Protein AF-A0A4Q4VKE4-F1 (afdb_monomer_lite)

Foldseek 3Di:
DDDDDDDDDDDDDDDDPDPDDFDWDAAALRDIWTFPDDWDDDPPDTDTDTPDDHDHHAFPLVNCVSVQQVVLSVLCVVLVVRVVRRPAPAKAFQGDHPVVCVPDDDDDNVRSVVVRQVRIGHNHNDDVVPDDQQDFDDRDDDDDDGDPRPPDDDDD

Secondary structure (DSSP, 8-state):
---------PPP----SSS-S--EEE-GGG-EEEB-SPPEEETTEEE--BSSPPPPPPPHHHHHHHTT-HHHHHHHHHTTHHHHHHT-SS-EE-PPPGGGGTTPPPPPHHHHHHHHHHTEESS----GGGPPTTPPPP-SSSS-------------

pLDDT: mean 75.75, std 21.28, range [30.61, 95.31]

Radius of gyration: 19.46 Å; chains: 1; bounding box: 43×46×50 Å

Structure (mmCIF, N/CA/C/O backbone):
data_AF-A0A4Q4VKE4-F1
#
_entry.id   AF-A0A4Q4VKE4-F1
#
loop_
_atom_site.group_PDB
_atom_site.id
_atom_site.type_symbol
_atom_site.label_atom_id
_atom_site.label_alt_id
_atom_site.label_comp_id
_atom_site.label_asym_id
_atom_site.label_entity_id
_atom_site.label_seq_id
_atom_site.pdbx_PDB_ins_code
_atom_site.Cartn_x
_atom_site.Cartn_y
_atom_site.Cartn_z
_atom_site.occupancy
_atom_site.B_iso_or_equiv
_atom_site.auth_seq_id
_atom_site.auth_comp_id
_atom_site.auth_asym_id
_atom_site.auth_atom_id
_atom_site.pdbx_PDB_model_num
ATOM 1 N N . MET A 1 1 ? -13.765 -23.707 -30.093 1.00 32.44 1 MET A N 1
ATOM 2 C CA . MET A 1 1 ? -12.425 -24.166 -29.656 1.00 32.44 1 MET A CA 1
ATOM 3 C C . MET A 1 1 ? -11.442 -23.901 -30.783 1.00 32.44 1 MET A C 1
ATOM 5 O O . MET A 1 1 ? -11.837 -24.195 -31.907 1.00 32.44 1 MET A O 1
ATOM 9 N N . PRO A 1 2 ? -10.181 -23.506 -30.543 1.00 48.59 2 PRO A N 1
ATOM 10 C CA . PRO A 1 2 ? -9.554 -22.747 -29.441 1.00 48.59 2 PRO A CA 1
ATOM 11 C C . PRO A 1 2 ? -8.826 -21.487 -30.028 1.00 48.59 2 PRO A C 1
ATOM 13 O O . PRO A 1 2 ? -8.949 -21.232 -31.216 1.00 48.59 2 PRO A O 1
ATOM 16 N N . GLY A 1 3 ? -8.102 -20.608 -29.328 1.00 32.41 3 GLY A N 1
ATOM 17 C CA . GLY A 1 3 ? -7.562 -20.640 -27.977 1.00 32.41 3 GLY A CA 1
ATOM 18 C C . GLY A 1 3 ? -6.959 -19.291 -27.537 1.00 32.41 3 GLY A C 1
ATOM 19 O O . GLY A 1 3 ? -6.656 -18.411 -28.336 1.00 32.41 3 GLY A O 1
ATOM 20 N N . SER A 1 4 ? -6.862 -19.196 -26.214 1.00 44.31 4 SER A N 1
ATOM 21 C CA . SER A 1 4 ? -6.059 -18.343 -25.328 1.00 44.31 4 SER A CA 1
ATOM 22 C C . SER A 1 4 ? -4.977 -17.423 -25.917 1.00 44.31 4 SER A C 1
ATOM 24 O O . SER A 1 4 ? -3.983 -17.904 -26.459 1.00 44.31 4 SER A O 1
ATOM 26 N N . HIS A 1 5 ? -5.056 -16.131 -25.573 1.00 36.81 5 HIS A N 1
ATOM 27 C CA . HIS A 1 5 ? -3.868 -15.296 -25.381 1.00 36.81 5 HIS A CA 1
ATOM 28 C C . HIS A 1 5 ? -3.813 -14.732 -23.956 1.00 36.81 5 HIS A C 1
ATOM 30 O O . HIS A 1 5 ? -4.707 -14.038 -23.478 1.00 36.81 5 HIS A O 1
ATOM 36 N N . THR A 1 6 ? -2.731 -15.114 -23.292 1.00 37.09 6 THR A N 1
ATOM 37 C CA . THR A 1 6 ? -2.276 -14.789 -21.945 1.00 37.09 6 THR A CA 1
ATOM 38 C C . THR A 1 6 ? -2.227 -13.279 -21.695 1.00 37.09 6 THR A C 1
ATOM 40 O O . THR A 1 6 ? -1.599 -12.536 -22.447 1.00 37.09 6 THR A O 1
ATOM 43 N N . ARG A 1 7 ? -2.859 -12.825 -20.605 1.00 37.72 7 ARG A N 1
ATOM 44 C CA . ARG A 1 7 ? -2.800 -11.443 -20.109 1.00 37.72 7 ARG A CA 1
ATOM 45 C C . ARG A 1 7 ? -1.436 -11.209 -19.449 1.00 37.72 7 ARG A C 1
ATOM 47 O O . ARG A 1 7 ? -1.241 -11.545 -18.285 1.00 37.72 7 ARG A O 1
ATOM 54 N N . ALA A 1 8 ? -0.484 -10.663 -20.202 1.00 33.12 8 ALA A N 1
ATOM 55 C CA . ALA A 1 8 ? 0.747 -10.116 -19.642 1.00 33.12 8 ALA A CA 1
ATOM 56 C C . ALA A 1 8 ? 0.425 -8.775 -18.964 1.00 33.12 8 ALA A C 1
ATOM 58 O O . ALA A 1 8 ? -0.137 -7.890 -19.603 1.00 33.12 8 ALA A O 1
ATOM 59 N N . HIS A 1 9 ? 0.761 -8.639 -17.681 1.00 44.91 9 HIS A N 1
ATOM 60 C CA . HIS A 1 9 ? 0.764 -7.364 -16.960 1.00 44.91 9 HIS A CA 1
ATOM 61 C C . HIS A 1 9 ? 2.126 -6.684 -17.172 1.00 44.91 9 HIS A C 1
ATOM 63 O O . HIS A 1 9 ? 3.119 -7.188 -16.646 1.00 44.91 9 HIS A O 1
ATOM 69 N N . PRO A 1 10 ? 2.226 -5.562 -17.911 1.00 41.16 10 PRO A N 1
ATOM 70 C CA . PRO A 1 10 ? 3.473 -4.829 -18.033 1.00 41.16 10 PRO A CA 1
ATOM 71 C C . PRO A 1 10 ? 3.471 -3.627 -17.085 1.00 41.16 10 PRO A C 1
ATOM 73 O O . PRO A 1 10 ? 2.540 -2.821 -17.069 1.00 41.16 10 PRO A O 1
ATOM 76 N N . ASN A 1 11 ? 4.556 -3.483 -16.328 1.00 37.06 11 ASN A N 1
ATOM 77 C CA . ASN A 1 11 ? 4.887 -2.259 -15.608 1.00 37.06 11 ASN A CA 1
ATOM 78 C C . ASN A 1 11 ? 4.769 -1.048 -16.550 1.00 37.06 11 ASN A C 1
ATOM 80 O O . ASN A 1 11 ? 5.408 -0.988 -17.602 1.00 37.06 11 ASN A O 1
ATOM 84 N N . TYR A 1 12 ? 3.914 -0.096 -16.183 1.00 43.66 12 TYR A N 1
ATOM 85 C CA . TYR A 1 12 ? 3.531 1.022 -17.035 1.00 43.66 12 TYR A CA 1
ATOM 86 C C . TYR A 1 12 ? 4.508 2.189 -16.880 1.00 43.66 12 TYR A C 1
ATOM 88 O O . TYR A 1 12 ? 4.634 2.794 -15.817 1.00 43.66 12 TYR A O 1
ATOM 96 N N . CYS A 1 13 ? 5.187 2.541 -17.967 1.00 40.66 13 CYS A N 1
ATOM 97 C CA . CYS A 1 13 ? 5.908 3.800 -18.108 1.00 40.66 13 CYS A CA 1
ATOM 98 C C . CYS A 1 13 ? 5.495 4.437 -19.429 1.00 40.66 13 CYS A C 1
ATOM 100 O O . CYS A 1 13 ? 5.937 4.004 -20.492 1.00 40.66 13 CYS A O 1
ATOM 102 N N . ARG A 1 14 ? 4.635 5.456 -19.378 1.00 48.78 14 ARG A N 1
ATOM 103 C CA . ARG A 1 14 ? 4.178 6.144 -20.587 1.00 48.78 14 ARG A CA 1
ATOM 104 C C . ARG A 1 14 ? 5.221 7.159 -21.050 1.00 48.78 14 ARG A C 1
ATOM 106 O O . ARG A 1 14 ? 5.507 8.127 -20.353 1.00 48.78 14 ARG A O 1
ATOM 113 N N . GLU A 1 15 ? 5.735 6.966 -22.257 1.00 44.75 15 GLU A N 1
ATOM 114 C CA . GLU A 1 15 ? 6.601 7.919 -22.946 1.00 44.75 15 GLU A CA 1
ATOM 115 C C . GLU A 1 15 ? 5.739 8.896 -23.761 1.00 44.75 15 GLU A C 1
ATOM 117 O O . GLU A 1 15 ? 5.072 8.511 -24.724 1.00 44.75 15 GLU A O 1
ATOM 122 N N . LYS A 1 16 ? 5.709 10.180 -23.377 1.00 37.66 16 LYS A N 1
ATOM 123 C CA . LYS A 1 16 ? 5.229 11.233 -24.281 1.00 37.66 16 LYS A CA 1
ATOM 124 C C . LYS A 1 16 ? 6.388 11.581 -25.208 1.00 37.66 16 LYS A C 1
ATOM 126 O O . LYS A 1 16 ? 7.445 11.989 -24.741 1.00 37.66 16 LYS A O 1
ATOM 131 N N . ARG A 1 17 ? 6.178 11.436 -26.521 1.00 48.59 17 ARG A N 1
ATOM 132 C CA . ARG A 1 17 ? 7.094 11.886 -27.580 1.00 48.59 17 ARG A CA 1
ATOM 133 C C . ARG A 1 17 ? 7.368 13.390 -27.457 1.00 48.59 17 ARG A C 1
ATOM 135 O O . ARG A 1 17 ? 6.697 14.169 -28.119 1.00 48.59 17 ARG A O 1
ATOM 142 N N . ARG A 1 18 ? 8.319 13.785 -26.611 1.00 38.81 18 ARG A N 1
ATOM 143 C CA . ARG A 1 18 ? 9.202 14.959 -26.695 1.00 38.81 18 ARG A CA 1
ATOM 144 C C . ARG A 1 18 ? 10.273 14.793 -25.619 1.00 38.81 18 ARG A C 1
ATOM 146 O O . ARG A 1 18 ? 9.966 14.657 -24.442 1.00 38.81 18 ARG A O 1
ATOM 153 N N . PHE A 1 19 ? 11.524 14.823 -26.052 1.00 52.12 19 PHE A N 1
ATOM 154 C CA . PHE A 1 19 ? 12.719 14.916 -25.224 1.00 52.12 19 PHE A CA 1
ATOM 155 C C . PHE A 1 19 ? 12.668 16.216 -24.395 1.00 52.12 19 PHE A C 1
ATOM 157 O O . PHE A 1 19 ? 13.126 17.242 -24.876 1.00 52.12 19 PHE A O 1
ATOM 164 N N . SER A 1 20 ? 11.996 16.221 -23.233 1.00 39.84 20 SER A N 1
ATOM 165 C CA . SER A 1 20 ? 12.088 17.267 -22.189 1.00 39.84 20 SER A CA 1
ATOM 166 C C . SER A 1 20 ? 11.206 16.959 -20.961 1.00 39.84 20 SER A C 1
ATOM 168 O O . SER A 1 20 ? 10.301 17.716 -20.609 1.00 39.84 20 SER A O 1
ATOM 170 N N . SER A 1 21 ? 11.440 15.838 -20.285 1.00 45.84 21 SER A N 1
ATOM 171 C CA . SER A 1 21 ? 11.169 15.737 -18.845 1.00 45.84 21 SER A CA 1
ATOM 172 C C . SER A 1 21 ? 11.954 14.561 -18.283 1.00 45.84 21 SER A C 1
ATOM 174 O O . SER A 1 21 ? 11.997 13.482 -18.870 1.00 45.84 21 SER A O 1
ATOM 176 N N . SER A 1 22 ? 12.645 14.773 -17.169 1.00 61.34 22 SER A N 1
ATOM 177 C CA . SER A 1 22 ? 13.315 13.705 -16.438 1.00 61.34 22 SER A CA 1
ATOM 178 C C . SER A 1 22 ? 12.268 12.709 -15.948 1.00 61.34 22 SER A C 1
ATOM 180 O O . SER A 1 22 ? 11.538 12.991 -15.001 1.00 61.34 22 SER A O 1
ATOM 182 N N . ALA A 1 23 ? 12.149 11.560 -16.611 1.00 80.00 23 ALA A N 1
ATOM 183 C CA . ALA A 1 23 ? 11.286 10.494 -16.127 1.00 80.00 23 ALA A CA 1
ATOM 184 C C . ALA A 1 23 ? 11.879 9.941 -14.824 1.00 80.00 23 ALA A C 1
ATOM 186 O O . ALA A 1 23 ? 13.047 9.553 -14.786 1.00 80.00 23 ALA A O 1
ATOM 187 N N . HIS A 1 24 ? 11.077 9.932 -13.762 1.00 86.31 24 HIS A N 1
ATOM 188 C CA . HIS A 1 24 ? 11.445 9.355 -12.473 1.00 86.31 24 HIS A CA 1
ATOM 189 C C . HIS A 1 24 ? 10.832 7.961 -12.342 1.00 86.31 24 HIS A C 1
ATOM 191 O O . HIS A 1 24 ? 9.646 7.769 -12.622 1.00 86.31 24 HIS A O 1
ATOM 197 N N . CYS A 1 25 ? 11.636 7.005 -11.890 1.00 87.31 25 CYS A N 1
ATOM 198 C CA . CYS A 1 25 ? 11.183 5.692 -11.456 1.00 87.31 25 CYS A CA 1
ATOM 199 C C . CYS A 1 25 ? 11.015 5.741 -9.935 1.00 87.31 25 CYS A C 1
ATOM 201 O O . CYS A 1 25 ? 11.994 5.944 -9.219 1.00 87.31 25 CYS A O 1
ATOM 203 N N . PHE A 1 26 ? 9.784 5.587 -9.452 1.00 87.94 26 PHE A N 1
ATOM 204 C CA . PHE A 1 26 ? 9.481 5.530 -8.020 1.00 87.94 26 PHE A CA 1
ATOM 205 C C . PHE A 1 26 ? 9.678 4.103 -7.493 1.00 87.94 26 PHE A C 1
ATOM 207 O O . PHE A 1 26 ? 9.435 3.133 -8.209 1.00 87.94 26 PHE A O 1
ATOM 214 N N . SER A 1 27 ? 10.130 3.989 -6.250 1.00 88.19 27 SER A N 1
ATOM 215 C CA . SER A 1 27 ? 10.510 2.747 -5.570 1.00 88.19 27 SER A CA 1
ATOM 216 C C . SER A 1 27 ? 10.129 2.810 -4.081 1.00 88.19 27 SER A C 1
ATOM 218 O O . SER A 1 27 ? 9.403 3.721 -3.673 1.00 88.19 27 SER A O 1
ATOM 220 N N . GLY A 1 28 ? 10.559 1.832 -3.277 1.00 87.50 28 GLY A N 1
ATOM 221 C CA . GLY A 1 28 ? 10.182 1.698 -1.867 1.00 87.50 28 GLY A CA 1
ATOM 222 C C . GLY A 1 28 ? 10.377 2.973 -1.037 1.00 87.50 28 GLY A C 1
ATOM 223 O O . GLY A 1 28 ? 11.295 3.761 -1.283 1.00 87.50 28 GLY A O 1
ATOM 224 N N . LEU A 1 29 ? 9.489 3.175 -0.055 1.00 87.06 29 LEU A N 1
ATOM 225 C CA . LEU A 1 29 ? 9.497 4.325 0.865 1.00 87.06 29 LEU A CA 1
ATOM 226 C C . LEU A 1 29 ? 9.550 5.693 0.153 1.00 87.06 29 LEU A C 1
ATOM 228 O O . LEU A 1 29 ? 10.219 6.622 0.596 1.00 87.06 29 LEU A O 1
ATOM 232 N N . GLY A 1 30 ? 8.891 5.817 -1.002 1.00 84.50 30 GLY A N 1
ATOM 233 C CA . GLY A 1 30 ? 8.859 7.064 -1.776 1.00 84.50 30 GLY A CA 1
ATOM 234 C C . GLY A 1 30 ? 10.183 7.434 -2.460 1.00 84.50 30 GLY A C 1
ATOM 235 O O . GLY A 1 30 ? 10.275 8.508 -3.056 1.00 84.50 30 GLY A O 1
ATOM 236 N N . SER A 1 31 ? 11.193 6.559 -2.422 1.00 89.44 31 SER A N 1
ATOM 237 C CA . SER A 1 31 ? 12.480 6.776 -3.093 1.00 89.44 31 SER A CA 1
ATOM 238 C C . SER A 1 31 ? 12.295 6.848 -4.607 1.00 89.44 31 SER A C 1
ATOM 240 O O . SER A 1 31 ? 11.452 6.147 -5.173 1.00 89.44 31 SER A O 1
ATOM 242 N N . SER A 1 32 ? 13.106 7.647 -5.301 1.00 91.06 32 SER A N 1
ATOM 243 C CA . SER A 1 32 ? 13.072 7.696 -6.765 1.00 91.06 32 SER A CA 1
ATOM 244 C C . SER A 1 32 ? 14.459 7.808 -7.380 1.00 91.06 32 SER A C 1
ATOM 246 O O . SER A 1 32 ? 15.356 8.414 -6.800 1.00 91.06 32 SER A O 1
ATOM 248 N N . VAL A 1 33 ? 14.602 7.238 -8.574 1.00 93.00 33 VAL A N 1
ATOM 249 C CA . VAL A 1 33 ? 15.791 7.352 -9.430 1.00 93.00 33 VAL A CA 1
ATOM 250 C C . VAL A 1 33 ? 15.389 7.986 -10.753 1.00 93.00 33 VAL A C 1
ATOM 252 O O . VAL A 1 33 ? 14.231 7.894 -11.177 1.00 93.00 33 VAL A O 1
ATOM 255 N N . LYS A 1 34 ? 16.325 8.646 -11.423 1.00 93.06 34 LYS A N 1
ATOM 256 C CA . LYS A 1 34 ? 16.067 9.353 -12.672 1.00 93.06 34 LYS A CA 1
ATOM 257 C C . LYS A 1 34 ? 16.523 8.511 -13.857 1.00 93.06 34 LYS A C 1
ATOM 259 O O . LYS A 1 34 ? 17.590 7.905 -13.848 1.00 93.06 34 LYS A O 1
ATOM 264 N N . ALA A 1 35 ? 15.719 8.511 -14.916 1.00 91.06 35 ALA A N 1
ATOM 265 C CA . ALA A 1 35 ? 16.135 7.977 -16.203 1.00 91.06 35 ALA A CA 1
ATOM 266 C C . ALA A 1 35 ? 17.240 8.862 -16.805 1.00 91.06 35 ALA A C 1
ATOM 268 O O . ALA A 1 35 ? 17.063 10.076 -16.957 1.00 91.06 35 ALA A O 1
ATOM 269 N N . THR A 1 36 ? 18.379 8.260 -17.144 1.00 90.69 36 THR A N 1
ATOM 270 C CA . THR A 1 36 ? 19.583 8.977 -17.604 1.00 90.69 36 THR A CA 1
ATOM 271 C C . THR A 1 36 ? 19.710 9.048 -19.116 1.00 90.69 36 THR A C 1
ATOM 273 O O . THR A 1 36 ? 20.412 9.916 -19.630 1.00 90.69 36 THR A O 1
ATOM 276 N N . ALA A 1 37 ? 19.021 8.168 -19.837 1.00 86.44 37 ALA A N 1
ATOM 277 C CA . ALA A 1 37 ? 19.038 8.125 -21.290 1.00 86.44 37 ALA A CA 1
ATOM 278 C C . ALA A 1 37 ? 17.712 7.593 -21.846 1.00 86.44 37 ALA A C 1
ATOM 280 O O . ALA A 1 37 ? 16.831 7.145 -21.107 1.00 86.44 37 ALA A O 1
ATOM 281 N N . ALA A 1 38 ? 17.580 7.662 -23.171 1.00 85.88 38 ALA A N 1
ATOM 282 C CA . ALA A 1 38 ? 16.462 7.066 -23.882 1.00 85.88 38 ALA A CA 1
ATOM 283 C C . ALA A 1 38 ? 16.460 5.534 -23.748 1.00 85.88 38 ALA A C 1
ATOM 285 O O . ALA A 1 38 ? 17.482 4.899 -23.492 1.00 85.88 38 ALA A O 1
ATOM 286 N N . ASN A 1 39 ? 15.281 4.959 -23.951 1.00 89.00 39 ASN A N 1
ATOM 287 C CA . ASN A 1 39 ? 15.054 3.522 -23.972 1.00 89.00 39 ASN A CA 1
ATOM 288 C C . ASN A 1 39 ? 15.838 2.850 -25.115 1.00 89.00 39 ASN A C 1
ATOM 290 O O . ASN A 1 39 ? 15.708 3.261 -26.269 1.00 89.00 39 ASN A O 1
ATOM 294 N N . THR A 1 40 ? 16.573 1.779 -24.815 1.00 90.88 40 THR A N 1
ATOM 295 C CA . THR A 1 40 ? 17.277 0.962 -25.817 1.00 90.88 40 THR A CA 1
ATOM 296 C C . THR A 1 40 ? 16.490 -0.324 -26.091 1.00 90.88 40 THR A C 1
ATOM 298 O O . THR A 1 40 ? 16.232 -1.072 -25.142 1.00 90.88 40 THR A O 1
ATOM 301 N N . PRO A 1 41 ? 16.096 -0.614 -27.346 1.00 92.44 41 PRO A N 1
ATOM 302 C CA . PRO A 1 41 ? 15.433 -1.869 -27.699 1.00 92.44 41 PRO A CA 1
ATOM 303 C C . PRO A 1 41 ? 16.324 -3.091 -27.442 1.00 92.44 41 PRO A C 1
ATOM 305 O O . PRO A 1 41 ? 17.534 -3.041 -27.653 1.00 92.44 41 PRO A O 1
ATOM 308 N N . PHE A 1 42 ? 15.710 -4.194 -27.027 1.00 93.62 42 PHE A N 1
ATOM 309 C CA . PHE A 1 42 ? 16.333 -5.503 -26.841 1.00 93.62 42 PHE A CA 1
ATOM 310 C C . PHE A 1 42 ? 15.348 -6.588 -27.305 1.00 93.62 42 PHE A C 1
ATOM 312 O O . PHE A 1 42 ? 14.141 -6.355 -27.272 1.00 93.62 42 PHE A O 1
ATOM 319 N N . ASP A 1 43 ? 15.824 -7.768 -27.716 1.00 91.19 43 ASP A N 1
ATOM 320 C CA . ASP A 1 43 ? 14.995 -8.788 -28.393 1.00 91.19 43 ASP A CA 1
ATOM 321 C C . ASP A 1 43 ? 13.696 -9.139 -27.648 1.00 91.19 43 ASP A C 1
ATOM 323 O O . ASP A 1 43 ? 12.662 -9.372 -28.268 1.00 91.19 43 ASP A O 1
ATOM 327 N N . ASN A 1 44 ? 13.730 -9.118 -26.311 1.00 90.88 44 ASN A N 1
ATOM 328 C CA . ASN A 1 44 ? 12.582 -9.413 -25.450 1.00 90.88 44 ASN A CA 1
ATOM 329 C C . ASN A 1 44 ? 12.197 -8.248 -24.523 1.00 90.88 44 ASN A C 1
ATOM 331 O O . ASN A 1 44 ? 11.599 -8.469 -23.469 1.00 90.88 44 ASN A O 1
ATOM 335 N N . GLY A 1 45 ? 12.553 -7.004 -24.858 1.00 88.19 45 GLY A N 1
ATOM 336 C CA . GLY A 1 45 ? 12.167 -5.870 -24.026 1.00 88.19 45 GLY A CA 1
ATOM 337 C C . GLY A 1 45 ? 12.882 -4.561 -24.323 1.00 88.19 45 GLY A C 1
ATOM 338 O O . GLY A 1 45 ? 13.287 -4.263 -25.443 1.00 88.19 45 GLY A O 1
ATOM 339 N N . VAL A 1 46 ? 12.995 -3.741 -23.284 1.00 91.50 46 VAL A N 1
ATOM 340 C CA . VAL A 1 46 ? 13.592 -2.411 -23.349 1.00 91.50 46 VAL A CA 1
ATOM 341 C C . VAL A 1 46 ? 14.519 -2.237 -22.158 1.00 91.50 46 VAL A C 1
ATOM 343 O O . VAL A 1 46 ? 14.127 -2.485 -21.019 1.00 91.50 46 VAL A O 1
ATOM 346 N N . ILE A 1 47 ? 15.732 -1.765 -22.418 1.00 90.25 47 ILE A N 1
ATOM 347 C CA . ILE A 1 47 ? 16.671 -1.344 -21.384 1.00 90.25 47 ILE A CA 1
ATOM 348 C C . ILE A 1 47 ? 16.439 0.145 -21.126 1.00 90.25 47 ILE A C 1
ATOM 350 O O . ILE A 1 47 ? 16.514 0.957 -22.051 1.00 90.25 47 ILE A O 1
ATOM 354 N N . ARG A 1 48 ? 16.176 0.509 -19.867 1.00 90.31 48 ARG A N 1
ATOM 355 C CA . ARG A 1 48 ? 16.079 1.906 -19.427 1.00 90.31 48 ARG A CA 1
ATOM 356 C C . ARG A 1 48 ? 17.227 2.252 -18.476 1.00 90.31 48 ARG A C 1
ATOM 358 O O . ARG A 1 48 ? 17.197 1.808 -17.329 1.00 90.31 48 ARG A O 1
ATOM 365 N N . PRO A 1 49 ? 18.209 3.055 -18.917 1.00 92.62 49 PRO A N 1
ATOM 366 C CA . PRO A 1 49 ? 19.290 3.517 -18.054 1.00 92.62 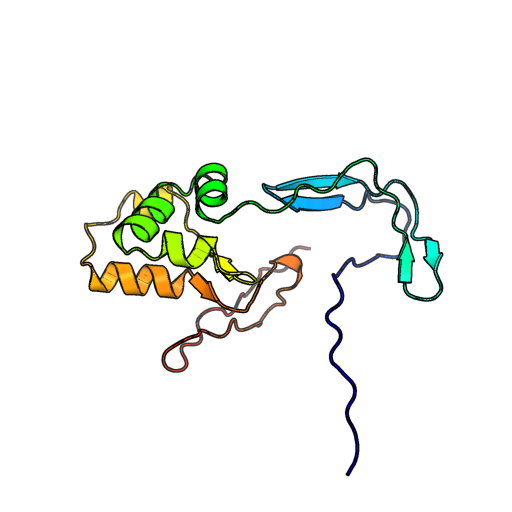49 PRO A CA 1
ATOM 367 C C . PRO A 1 49 ? 18.779 4.436 -16.935 1.00 92.62 49 PRO A C 1
ATOM 369 O O . PRO A 1 49 ? 17.983 5.345 -17.186 1.00 92.62 49 PRO A O 1
ATOM 372 N N . ILE A 1 50 ? 19.245 4.197 -15.708 1.00 94.62 50 ILE A N 1
ATOM 373 C CA . ILE A 1 50 ? 18.907 4.950 -14.489 1.00 94.62 50 ILE A CA 1
ATOM 374 C C . ILE A 1 50 ? 20.184 5.318 -13.723 1.00 94.62 50 ILE A C 1
ATOM 376 O O . ILE A 1 50 ? 21.203 4.648 -13.876 1.00 94.62 50 ILE A O 1
ATOM 380 N N . ASP A 1 51 ? 20.146 6.385 -12.924 1.00 93.44 51 ASP A N 1
ATOM 381 C CA . ASP A 1 51 ? 21.294 6.895 -12.148 1.00 93.44 51 ASP A CA 1
ATOM 382 C C . ASP A 1 51 ? 21.431 6.304 -10.736 1.00 93.44 51 ASP A C 1
ATOM 384 O O . ASP A 1 51 ? 22.264 6.763 -9.955 1.00 93.44 51 ASP A O 1
ATOM 388 N N . GLY A 1 52 ? 20.652 5.279 -10.393 1.00 92.81 52 GLY A N 1
ATOM 389 C CA . GLY A 1 52 ? 20.675 4.691 -9.059 1.00 92.81 52 GLY A CA 1
ATOM 390 C C . GLY A 1 52 ? 20.062 3.299 -8.986 1.00 92.81 52 GLY A C 1
ATOM 391 O O . GLY A 1 52 ? 19.571 2.754 -9.975 1.00 92.81 52 GLY A O 1
ATOM 392 N N . VAL A 1 53 ? 20.091 2.728 -7.784 1.00 94.06 53 VAL A N 1
ATOM 393 C CA . VAL A 1 53 ? 19.465 1.440 -7.463 1.00 94.06 53 VAL A CA 1
ATOM 394 C C . VAL A 1 53 ? 18.054 1.690 -6.938 1.00 94.06 53 VAL A C 1
ATOM 396 O O . VAL A 1 53 ? 17.825 2.631 -6.183 1.00 94.06 53 VAL A O 1
ATOM 399 N N . LEU A 1 54 ? 17.102 0.849 -7.343 1.00 93.50 54 LEU A N 1
ATOM 400 C CA . LEU A 1 54 ? 15.734 0.912 -6.837 1.00 93.50 54 LEU A CA 1
ATOM 401 C C . LEU A 1 54 ? 15.668 0.348 -5.416 1.00 93.50 54 LEU A C 1
ATOM 403 O O . LEU A 1 54 ? 16.141 -0.760 -5.162 1.00 93.50 54 LEU A O 1
ATOM 407 N N . THR A 1 55 ? 15.032 1.088 -4.512 1.00 92.50 55 THR A N 1
ATOM 408 C CA . THR A 1 55 ? 14.763 0.625 -3.149 1.00 92.50 55 THR A CA 1
ATOM 409 C C . THR A 1 55 ? 13.650 -0.419 -3.171 1.00 92.50 55 THR A C 1
ATOM 411 O O . THR A 1 55 ? 12.579 -0.183 -3.742 1.00 92.50 55 THR A O 1
ATOM 414 N N . VAL A 1 56 ? 13.884 -1.576 -2.550 1.00 91.44 56 VAL A N 1
ATOM 415 C CA . VAL A 1 56 ? 12.851 -2.608 -2.394 1.00 91.44 56 VAL A CA 1
ATOM 416 C C . VAL A 1 56 ? 11.757 -2.074 -1.459 1.00 91.44 56 VAL A C 1
ATOM 418 O O . VAL A 1 56 ? 12.087 -1.444 -0.455 1.00 91.44 56 VAL A O 1
ATOM 421 N N . PRO A 1 57 ? 10.464 -2.257 -1.781 1.00 88.62 57 PRO A N 1
ATOM 422 C CA . PRO A 1 57 ? 9.387 -1.911 -0.863 1.00 88.62 57 PRO A CA 1
ATOM 423 C C . PRO A 1 57 ? 9.533 -2.646 0.470 1.00 88.62 57 PRO A C 1
ATOM 425 O O . PRO A 1 57 ? 9.767 -3.852 0.494 1.00 88.62 57 PRO A O 1
ATOM 428 N N . GLU A 1 58 ? 9.376 -1.904 1.557 1.00 92.75 58 GLU A N 1
ATOM 429 C CA . GLU A 1 58 ? 9.326 -2.454 2.906 1.00 92.75 58 GLU A CA 1
ATOM 430 C C . GLU A 1 58 ? 7.928 -2.994 3.227 1.00 92.75 58 GLU A C 1
ATOM 432 O O . GLU A 1 58 ? 6.940 -2.691 2.549 1.00 92.75 58 GLU A O 1
ATOM 437 N N . ASN A 1 59 ? 7.842 -3.757 4.313 1.00 94.12 59 ASN A N 1
ATOM 438 C CA . ASN A 1 59 ? 6.579 -4.261 4.839 1.00 94.12 59 ASN A CA 1
ATOM 439 C C . ASN A 1 59 ? 5.652 -3.125 5.318 1.00 94.12 59 ASN A C 1
ATOM 441 O O . ASN A 1 59 ? 6.067 -1.972 5.499 1.00 94.12 59 ASN A O 1
ATOM 445 N N . VAL A 1 60 ? 4.376 -3.447 5.549 1.00 93.62 60 VAL A N 1
ATOM 446 C CA . VAL A 1 60 ? 3.350 -2.478 5.972 1.00 93.62 60 VAL A CA 1
ATOM 447 C C . VAL A 1 60 ? 3.698 -1.882 7.334 1.00 93.62 60 VAL A C 1
ATOM 449 O O . VAL A 1 60 ? 3.585 -0.668 7.517 1.00 93.62 60 VAL A O 1
ATOM 452 N N . SER A 1 61 ? 4.194 -2.704 8.260 1.00 94.94 61 SER A N 1
ATOM 453 C CA . SER A 1 61 ? 4.634 -2.277 9.594 1.00 94.94 61 SER A CA 1
ATOM 454 C C . SER A 1 61 ? 5.707 -1.185 9.578 1.00 94.94 61 SER A C 1
ATOM 456 O O . SER A 1 61 ? 5.647 -0.273 10.406 1.00 94.94 61 SER A O 1
ATOM 458 N N . SER A 1 62 ? 6.636 -1.232 8.621 1.00 94.00 62 SER A N 1
ATOM 459 C CA . SER A 1 62 ? 7.686 -0.221 8.423 1.00 94.00 62 SER A CA 1
ATOM 460 C C . SER A 1 62 ? 7.223 0.962 7.569 1.00 94.00 62 SER A C 1
ATOM 462 O O . SER A 1 62 ? 7.686 2.087 7.755 1.00 94.00 62 SER A O 1
ATOM 464 N N . THR A 1 63 ? 6.296 0.730 6.638 1.00 93.44 63 THR A N 1
ATOM 465 C CA . THR A 1 63 ? 5.840 1.751 5.686 1.00 93.44 63 THR A CA 1
ATOM 466 C C . THR A 1 63 ? 4.843 2.732 6.307 1.00 93.44 63 THR A C 1
ATOM 468 O O . THR A 1 63 ? 4.953 3.934 6.078 1.00 93.44 63 THR A O 1
ATOM 471 N N . LEU A 1 64 ? 3.882 2.269 7.115 1.00 94.38 64 LEU A N 1
ATOM 472 C CA . LEU A 1 64 ? 2.858 3.146 7.707 1.00 94.38 64 LEU A CA 1
ATOM 473 C C . LEU A 1 64 ? 3.429 4.268 8.598 1.00 94.38 64 LEU A C 1
ATOM 475 O O . LEU A 1 64 ? 2.996 5.411 8.449 1.00 94.38 64 LEU A O 1
ATOM 479 N N . PRO A 1 65 ? 4.423 4.015 9.470 1.00 92.75 65 PRO A N 1
ATOM 480 C CA . PRO A 1 65 ? 5.036 5.064 10.294 1.00 92.75 65 PRO A CA 1
ATOM 481 C C . PRO A 1 65 ? 5.799 6.077 9.453 1.00 92.75 65 PRO A C 1
ATOM 483 O O . PRO A 1 65 ? 5.746 7.276 9.710 1.00 92.75 65 PRO A O 1
ATOM 486 N N . PHE A 1 66 ? 6.472 5.602 8.401 1.00 91.88 66 PHE A N 1
ATOM 487 C CA . PHE A 1 66 ? 7.166 6.469 7.456 1.00 91.88 66 PHE A CA 1
ATOM 488 C C . PHE A 1 66 ? 6.204 7.446 6.759 1.00 91.88 66 PHE A C 1
ATOM 490 O O . PHE A 1 66 ? 6.579 8.576 6.460 1.00 91.88 66 PHE A O 1
ATOM 497 N N . LEU A 1 67 ? 4.952 7.033 6.545 1.00 90.69 67 LEU A N 1
ATOM 498 C CA . LEU A 1 67 ? 3.895 7.863 5.963 1.00 90.69 67 LEU A CA 1
ATOM 499 C C . LEU A 1 67 ? 3.124 8.705 6.999 1.00 90.69 67 LEU A C 1
ATOM 501 O O . LEU A 1 67 ? 2.204 9.424 6.617 1.00 90.69 67 LEU A O 1
ATOM 505 N N . GLY A 1 68 ? 3.477 8.641 8.288 1.00 91.75 68 GLY A N 1
ATOM 506 C CA . GLY A 1 68 ? 2.772 9.361 9.354 1.00 91.75 68 GLY A CA 1
ATOM 507 C C . GLY A 1 68 ? 1.394 8.781 9.692 1.00 91.75 68 GLY A C 1
ATOM 508 O O . GLY A 1 68 ? 0.506 9.523 10.113 1.00 91.75 68 GLY A O 1
ATOM 509 N N . ALA A 1 69 ? 1.211 7.472 9.498 1.00 94.56 69 ALA A N 1
ATOM 510 C CA . ALA A 1 69 ? -0.023 6.734 9.768 1.00 94.56 69 ALA A CA 1
ATOM 511 C C . ALA A 1 69 ? 0.119 5.747 10.947 1.00 94.56 69 ALA A C 1
ATOM 513 O O . ALA A 1 69 ? -0.386 4.619 10.928 1.00 94.56 69 ALA A O 1
ATOM 514 N N . ASP A 1 70 ? 0.845 6.154 11.990 1.00 94.69 70 ASP A N 1
ATOM 515 C CA . ASP A 1 70 ? 1.067 5.366 13.207 1.00 94.69 70 ASP A CA 1
ATOM 516 C C . ASP A 1 70 ? -0.222 4.943 13.919 1.00 94.69 70 ASP A C 1
ATOM 518 O O . ASP A 1 70 ? -0.279 3.829 1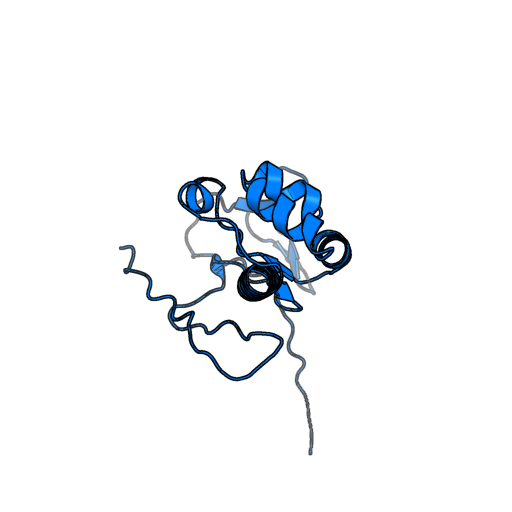4.444 1.00 94.69 70 ASP A O 1
ATOM 522 N N . THR A 1 71 ? -1.252 5.794 13.929 1.00 93.62 71 THR A N 1
ATOM 523 C CA . THR A 1 71 ? -2.543 5.478 14.556 1.00 93.62 71 THR A CA 1
ATOM 524 C C . THR A 1 71 ? -3.220 4.320 13.830 1.00 93.62 71 THR A C 1
ATOM 526 O O . THR A 1 71 ? -3.638 3.350 14.460 1.00 93.62 71 THR A O 1
ATOM 529 N N . PHE A 1 72 ? -3.237 4.357 12.495 1.00 94.44 72 PHE A N 1
ATOM 530 C CA . PHE A 1 72 ? -3.778 3.269 11.682 1.00 94.44 72 PHE A CA 1
ATOM 531 C C . PHE A 1 72 ? -2.971 1.970 11.844 1.00 94.44 72 PHE A C 1
ATOM 533 O O . PHE A 1 72 ? -3.550 0.891 11.975 1.00 94.44 72 PHE A O 1
ATOM 540 N N . ARG A 1 73 ? -1.632 2.059 11.919 1.00 95.31 73 ARG A N 1
ATOM 541 C CA . ARG A 1 73 ? -0.772 0.908 12.258 1.00 95.31 73 ARG A CA 1
ATOM 542 C C . ARG A 1 73 ? -1.151 0.310 13.617 1.00 95.31 73 ARG A C 1
ATOM 544 O O . ARG A 1 73 ? -1.174 -0.911 13.749 1.00 95.31 73 ARG A O 1
ATOM 551 N N . GLY A 1 74 ? -1.430 1.151 14.616 1.00 93.88 74 GLY A N 1
ATOM 552 C CA . GLY A 1 74 ? -1.868 0.726 15.948 1.00 93.88 74 GLY A CA 1
ATOM 553 C C . GLY A 1 74 ? -3.119 -0.148 15.888 1.00 93.88 74 GLY A C 1
ATOM 554 O O . GLY A 1 74 ? -3.099 -1.275 16.374 1.00 93.88 74 GLY A O 1
ATOM 555 N N . PHE A 1 75 ? -4.146 0.308 15.175 1.00 93.44 75 PHE A N 1
ATOM 556 C CA . PHE A 1 75 ? -5.385 -0.448 14.978 1.00 93.44 75 PHE A CA 1
ATOM 557 C C . PHE A 1 75 ? -5.182 -1.782 14.244 1.00 93.44 75 PHE A C 1
ATOM 559 O O . PHE A 1 75 ? -5.751 -2.808 14.628 1.00 93.44 75 PHE A O 1
ATOM 566 N N . LEU A 1 76 ? -4.330 -1.813 13.213 1.00 93.88 76 LEU A N 1
ATOM 567 C CA . LEU A 1 76 ? -3.966 -3.068 12.543 1.00 93.88 76 LEU A CA 1
ATOM 568 C C . LEU A 1 76 ? -3.259 -4.046 13.491 1.00 93.88 76 LEU A C 1
ATOM 570 O O . LEU A 1 76 ? -3.422 -5.258 13.359 1.00 93.88 76 LEU A O 1
ATOM 574 N N . ASN A 1 77 ? -2.462 -3.537 14.429 1.00 94.62 77 ASN A N 1
ATOM 575 C CA . ASN A 1 77 ? -1.768 -4.362 15.409 1.00 94.62 77 ASN A CA 1
ATOM 576 C C . ASN A 1 77 ? -2.729 -4.912 16.476 1.00 94.62 77 ASN A C 1
ATOM 578 O O . ASN A 1 77 ? -2.667 -6.095 16.793 1.00 94.62 77 ASN A O 1
ATOM 582 N N . GLU A 1 78 ? -3.646 -4.085 16.985 1.00 91.81 78 GLU A N 1
ATOM 583 C CA . GLU A 1 78 ? -4.665 -4.479 17.974 1.00 91.81 78 GLU A CA 1
ATOM 584 C C . GLU A 1 78 ? -5.580 -5.596 17.461 1.00 91.81 78 GLU A C 1
ATOM 586 O O . GLU A 1 78 ? -5.940 -6.508 18.201 1.00 91.81 78 GLU A O 1
ATOM 591 N N . THR A 1 79 ? -5.904 -5.564 16.170 1.00 90.31 79 THR A N 1
ATOM 592 C CA . THR A 1 79 ? -6.748 -6.573 15.516 1.00 90.31 79 THR A CA 1
ATOM 593 C C . THR A 1 79 ? -5.979 -7.794 15.004 1.00 90.31 79 THR A C 1
ATOM 595 O O . THR A 1 79 ? -6.589 -8.723 14.476 1.00 90.31 79 THR A O 1
ATOM 598 N N . GLY A 1 80 ? -4.645 -7.809 15.125 1.00 90.44 80 GLY A N 1
ATOM 599 C CA . GLY A 1 80 ? -3.773 -8.869 14.604 1.00 90.44 80 GLY A CA 1
ATOM 600 C C . GLY A 1 80 ? -3.587 -8.868 13.079 1.00 90.44 80 GLY A C 1
ATOM 601 O O . GLY A 1 80 ? -2.799 -9.657 12.557 1.00 90.44 80 GLY A O 1
ATOM 602 N N . LEU A 1 81 ? -4.253 -7.963 12.355 1.00 91.69 81 LEU A N 1
ATOM 603 C CA . LEU A 1 81 ? -4.208 -7.877 10.894 1.00 91.69 81 LEU A CA 1
ATOM 604 C C . LEU A 1 81 ? -2.831 -7.450 10.367 1.00 91.69 81 LEU A C 1
ATOM 606 O O . LEU A 1 81 ? -2.462 -7.813 9.253 1.00 91.69 81 LEU A O 1
ATOM 610 N N . LEU A 1 82 ? -2.052 -6.702 11.156 1.00 94.06 82 LEU A N 1
ATOM 611 C CA . LEU A 1 82 ? -0.736 -6.205 10.740 1.00 94.06 82 LEU A CA 1
ATOM 612 C C . LEU A 1 82 ? 0.221 -7.341 10.354 1.00 94.06 82 LEU A C 1
ATOM 614 O O . LEU A 1 82 ? 0.845 -7.289 9.295 1.00 94.06 82 LEU A O 1
ATOM 618 N N . ALA A 1 83 ? 0.293 -8.387 11.180 1.00 93.19 83 ALA A N 1
ATOM 619 C CA . ALA A 1 83 ? 1.155 -9.538 10.924 1.00 93.19 83 ALA A CA 1
ATOM 620 C C . ALA A 1 83 ? 0.716 -10.319 9.675 1.00 93.19 83 ALA A C 1
ATOM 622 O O . ALA A 1 83 ? 1.558 -10.831 8.940 1.00 93.19 83 ALA A O 1
ATOM 623 N N . GLU A 1 84 ? -0.593 -10.381 9.403 1.00 91.88 84 GLU A N 1
ATOM 624 C CA . GLU A 1 84 ? -1.097 -10.984 8.169 1.00 91.88 84 GLU A CA 1
ATOM 625 C C . GLU A 1 84 ? -0.733 -10.164 6.928 1.00 91.88 84 GLU A C 1
ATOM 627 O O . GLU A 1 84 ? -0.450 -10.742 5.881 1.00 91.88 84 GLU A O 1
ATOM 632 N N . LEU A 1 85 ? -0.759 -8.832 7.014 1.00 92.19 85 LEU A N 1
ATOM 633 C CA . LEU A 1 85 ? -0.453 -7.964 5.875 1.00 92.19 85 LEU A CA 1
ATOM 634 C C . LEU A 1 85 ? 1.037 -7.928 5.546 1.00 92.19 85 LEU A C 1
ATOM 636 O O . LEU A 1 85 ? 1.385 -7.900 4.370 1.00 92.19 85 LEU A O 1
ATOM 640 N N . ASP A 1 86 ? 1.909 -8.004 6.548 1.00 94.19 86 ASP A N 1
ATOM 641 C CA . ASP A 1 86 ? 3.362 -7.982 6.349 1.00 94.19 86 ASP A CA 1
ATOM 642 C C . ASP A 1 86 ? 3.896 -9.173 5.540 1.00 94.19 86 ASP A C 1
ATOM 644 O O . ASP A 1 86 ? 4.940 -9.064 4.900 1.00 94.19 86 ASP A O 1
ATOM 648 N N . ILE A 1 87 ? 3.190 -10.306 5.543 1.00 92.56 87 ILE A N 1
ATOM 649 C CA . ILE A 1 87 ? 3.580 -11.503 4.781 1.00 92.56 87 ILE A CA 1
ATOM 650 C C . ILE A 1 87 ? 2.853 -11.627 3.435 1.00 92.56 87 ILE A C 1
ATOM 652 O O . ILE A 1 87 ? 3.119 -12.560 2.673 1.00 92.56 87 ILE A O 1
ATOM 656 N N . ARG A 1 88 ? 1.912 -10.724 3.132 1.00 89.81 88 ARG A N 1
ATOM 657 C CA . ARG A 1 88 ? 1.115 -10.770 1.902 1.00 89.81 88 ARG A CA 1
ATOM 658 C C . ARG A 1 88 ? 1.760 -9.933 0.807 1.00 89.81 88 ARG A C 1
ATOM 660 O O . ARG A 1 88 ? 2.002 -8.740 0.955 1.00 89.81 88 ARG A O 1
ATOM 667 N N . ALA A 1 89 ? 1.951 -10.556 -0.349 1.00 86.69 89 ALA A N 1
ATOM 668 C CA . ALA A 1 89 ? 2.249 -9.836 -1.578 1.00 86.69 89 ALA A CA 1
ATOM 669 C C . ALA A 1 89 ? 0.975 -9.204 -2.164 1.00 86.69 89 ALA A C 1
ATOM 671 O O . ALA A 1 89 ? -0.141 -9.631 -1.867 1.00 86.69 89 ALA A O 1
ATOM 672 N N . SER A 1 90 ? 1.150 -8.232 -3.063 1.00 87.06 90 SER A N 1
ATOM 673 C CA . SER A 1 90 ? 0.071 -7.719 -3.922 1.00 87.06 90 SER A CA 1
ATOM 674 C C . SER A 1 90 ? -1.120 -7.118 -3.164 1.00 87.06 90 SER A C 1
ATOM 676 O O . SER A 1 90 ? -2.271 -7.312 -3.548 1.00 87.06 90 SER A O 1
ATOM 678 N N . ILE A 1 91 ? -0.855 -6.370 -2.097 1.00 89.19 91 ILE A N 1
ATOM 679 C CA . ILE A 1 91 ? -1.880 -5.659 -1.326 1.00 89.19 91 ILE A CA 1
ATOM 680 C C . ILE A 1 91 ? -1.922 -4.170 -1.682 1.00 89.19 91 ILE A C 1
ATOM 682 O O . ILE A 1 91 ? -0.983 -3.620 -2.256 1.00 89.19 91 ILE A O 1
ATOM 686 N N . SER A 1 92 ? -3.014 -3.507 -1.317 1.00 89.06 92 SER A N 1
ATOM 687 C C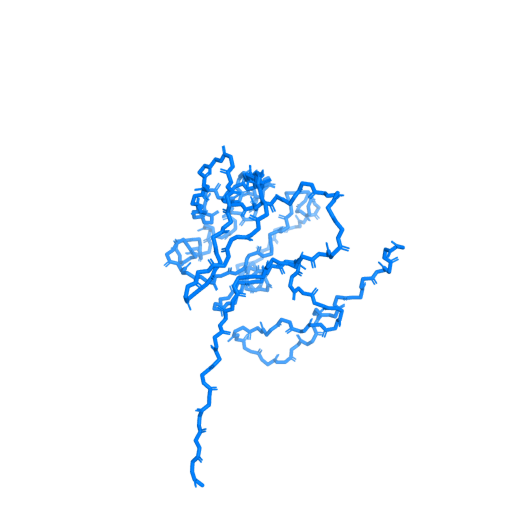A . SER A 1 92 ? -3.115 -2.048 -1.274 1.00 89.06 92 SER A CA 1
ATOM 688 C C . SER A 1 92 ? -3.744 -1.614 0.030 1.00 89.06 92 SER A C 1
ATOM 690 O O . SER A 1 92 ? -4.828 -2.071 0.383 1.00 89.06 92 SER A O 1
ATOM 692 N N . VAL A 1 93 ? -3.058 -0.725 0.737 1.00 90.94 93 VAL A N 1
ATOM 693 C CA . VAL A 1 93 ? -3.511 -0.189 2.017 1.00 90.94 93 VAL A CA 1
ATOM 694 C C . VAL A 1 93 ? -3.817 1.286 1.818 1.00 90.94 93 VAL A C 1
ATOM 696 O O . VAL A 1 93 ? -2.929 2.083 1.521 1.00 90.94 93 VAL A O 1
ATOM 699 N N . LEU A 1 94 ? -5.090 1.637 1.955 1.00 91.31 94 LEU A N 1
ATOM 700 C CA . LEU A 1 94 ? -5.566 3.010 1.933 1.00 91.31 94 LEU A CA 1
ATOM 701 C C . LEU A 1 94 ? -5.514 3.523 3.364 1.00 91.31 94 LEU A C 1
ATOM 703 O O . LEU A 1 94 ? -6.476 3.397 4.104 1.00 91.31 94 LEU A O 1
ATOM 707 N N . SER A 1 95 ? -4.364 4.028 3.792 1.00 91.75 95 SER A N 1
ATOM 708 C CA . SER A 1 95 ? -4.201 4.453 5.179 1.00 91.75 95 SER A CA 1
ATOM 709 C C . SER A 1 95 ? -4.593 5.924 5.354 1.00 91.75 95 SER A C 1
ATOM 711 O O . SER A 1 95 ? -4.001 6.776 4.686 1.00 91.75 95 SER A O 1
ATOM 713 N N . PRO A 1 96 ? -5.563 6.249 6.230 1.00 91.25 96 PRO A N 1
ATOM 714 C CA . PRO A 1 96 ? -5.788 7.624 6.654 1.00 91.25 96 PRO A CA 1
ATOM 715 C C . PRO A 1 96 ? -4.589 8.127 7.461 1.00 91.25 96 PRO A C 1
ATOM 717 O O . PRO A 1 96 ? -3.953 7.361 8.189 1.00 91.25 96 PRO A O 1
ATOM 720 N N . ASP A 1 97 ? -4.301 9.420 7.361 1.00 90.44 97 ASP A N 1
ATOM 721 C CA . ASP A 1 97 ? -3.295 10.039 8.218 1.00 90.44 97 ASP A CA 1
ATOM 722 C C . ASP A 1 97 ? -3.752 10.076 9.689 1.00 90.44 97 ASP A C 1
ATOM 724 O O . ASP A 1 97 ? -4.931 9.908 10.016 1.00 90.44 97 ASP A O 1
ATOM 728 N N . ASN A 1 98 ? -2.816 10.327 10.606 1.00 92.19 98 ASN A N 1
ATOM 729 C CA . ASN A 1 98 ? -3.137 10.416 12.032 1.00 92.19 98 ASN A CA 1
ATOM 730 C C . ASN A 1 98 ? -4.169 11.519 12.359 1.00 92.19 98 ASN A C 1
ATOM 732 O O . ASN A 1 98 ? -4.885 11.411 13.355 1.00 92.19 98 ASN A O 1
ATOM 736 N N . SER A 1 99 ? -4.262 12.579 11.546 1.00 90.88 99 SER A N 1
ATOM 737 C CA . SER A 1 99 ? -5.184 13.696 11.786 1.00 90.88 99 SER A CA 1
ATOM 738 C C . SER A 1 99 ? -6.641 13.330 11.502 1.00 90.88 99 SER A C 1
ATOM 740 O O . SER A 1 99 ? -7.537 13.853 12.167 1.00 90.88 99 SER A O 1
ATOM 742 N N . ALA A 1 100 ? -6.885 12.359 10.617 1.00 88.50 100 ALA A N 1
ATOM 743 C CA . ALA A 1 100 ? -8.213 11.804 10.365 1.00 88.50 100 ALA A CA 1
ATOM 744 C C . ALA A 1 100 ? -8.849 11.191 11.628 1.00 88.50 100 ALA A C 1
ATOM 746 O O . ALA A 1 100 ? -10.072 11.174 11.761 1.00 88.50 100 ALA A O 1
ATOM 747 N N . PHE A 1 101 ? -8.027 10.746 12.584 1.00 88.75 101 PHE A N 1
ATOM 748 C CA . PHE A 1 101 ? -8.466 10.155 13.851 1.00 88.75 101 PHE A CA 1
ATOM 749 C C . PHE A 1 101 ? -8.495 11.147 15.025 1.00 88.75 101 PHE A C 1
ATOM 751 O O . PHE A 1 101 ? -8.863 10.777 16.138 1.00 88.75 101 PHE A O 1
ATOM 758 N N . ALA A 1 102 ? -8.138 12.419 14.816 1.00 86.00 102 ALA A N 1
ATOM 759 C CA . ALA A 1 102 ? -8.011 13.391 15.908 1.00 86.00 102 ALA A CA 1
ATOM 760 C C . ALA A 1 102 ? -9.334 13.672 16.649 1.00 86.00 102 ALA A C 1
ATOM 762 O O . ALA A 1 102 ? -9.315 14.006 17.831 1.00 86.00 102 ALA A O 1
ATOM 763 N N . ASN A 1 103 ? -10.473 13.520 15.966 1.00 80.06 103 ASN A N 1
ATOM 764 C CA . ASN A 1 103 ? -11.810 13.783 16.512 1.00 80.06 103 ASN A CA 1
ATOM 765 C C . ASN A 1 103 ? -12.667 12.515 16.655 1.00 80.06 103 ASN A C 1
ATOM 767 O O . ASN A 1 103 ? -13.884 12.612 16.811 1.00 80.06 103 ASN A O 1
ATOM 771 N N . THR A 1 104 ? -12.069 11.326 16.556 1.00 76.19 104 THR A N 1
ATOM 772 C CA . THR A 1 104 ? -12.829 10.072 16.591 1.00 76.19 104 THR A CA 1
ATOM 773 C C . THR A 1 104 ? -12.977 9.548 18.018 1.00 76.19 104 THR A C 1
ATOM 775 O O . THR A 1 104 ? -12.021 9.544 18.790 1.00 76.19 104 THR A O 1
ATOM 778 N N . THR A 1 105 ? -14.180 9.097 18.369 1.00 70.50 105 THR A N 1
ATOM 779 C CA . THR A 1 105 ? -14.481 8.369 19.612 1.00 70.50 105 THR A CA 1
ATOM 780 C C . THR A 1 105 ? -13.945 6.937 19.579 1.00 70.50 105 THR A C 1
ATOM 782 O O . THR A 1 105 ? -13.671 6.404 18.507 1.00 70.50 105 THR A O 1
ATOM 785 N N . SER A 1 106 ? -13.821 6.300 20.750 1.00 78.19 106 SER A N 1
ATOM 786 C CA . SER A 1 106 ? -13.469 4.879 20.863 1.00 78.19 106 SER A CA 1
ATOM 787 C C . SER A 1 106 ? -14.382 4.007 19.999 1.00 78.19 106 SER A C 1
ATOM 789 O O . SER A 1 106 ? -15.602 4.056 20.149 1.00 78.19 106 SER A O 1
ATOM 791 N N . TYR A 1 107 ? -13.776 3.213 19.119 1.00 84.56 107 TYR A N 1
ATOM 792 C CA . TYR A 1 107 ? -14.461 2.209 18.312 1.00 84.56 107 TYR A CA 1
ATOM 793 C C . TYR A 1 107 ? -14.692 0.942 19.131 1.00 84.56 107 TYR A C 1
ATOM 795 O O . TYR A 1 107 ? -13.864 0.575 19.966 1.00 84.56 107 TYR A O 1
ATOM 803 N N . THR A 1 108 ? -15.793 0.247 18.869 1.00 88.31 108 THR A N 1
ATOM 804 C CA . THR A 1 108 ? -15.910 -1.159 19.264 1.00 88.31 108 THR A CA 1
ATOM 805 C C . THR A 1 108 ? -15.018 -2.031 18.376 1.00 88.31 108 THR A C 1
ATOM 807 O O . THR A 1 108 ? -14.733 -1.674 17.231 1.00 88.31 108 THR A O 1
ATOM 810 N N . ASP A 1 109 ? -14.620 -3.212 18.856 1.00 87.00 109 ASP A N 1
ATOM 811 C CA . ASP A 1 109 ? -13.781 -4.146 18.084 1.00 87.00 109 ASP A CA 1
ATOM 812 C C . ASP A 1 109 ? -14.391 -4.497 16.714 1.00 87.00 109 ASP A C 1
ATOM 814 O O . ASP A 1 109 ? -13.676 -4.661 15.724 1.00 87.00 109 ASP A O 1
ATOM 818 N N . ALA A 1 110 ? -15.724 -4.588 16.640 1.00 88.00 110 ALA A N 1
ATOM 819 C CA . ALA A 1 110 ? -16.444 -4.886 15.405 1.00 88.00 110 ALA A CA 1
ATOM 820 C C . ALA A 1 110 ? -16.375 -3.726 14.398 1.00 88.00 110 ALA A C 1
ATOM 822 O O . ALA A 1 110 ? -16.103 -3.953 13.220 1.00 88.00 110 ALA A O 1
ATOM 823 N N . GLU A 1 111 ? -16.581 -2.490 14.859 1.00 88.62 111 GLU A N 1
ATOM 824 C CA . GLU A 1 111 ? -16.459 -1.290 14.021 1.00 88.62 111 GLU A CA 1
ATOM 825 C C . GLU A 1 111 ? -15.023 -1.095 13.541 1.00 88.62 111 GLU A C 1
ATOM 827 O O . GLU A 1 111 ? -14.796 -0.765 12.377 1.00 88.62 111 GLU A O 1
ATOM 832 N N . LEU A 1 112 ? -14.050 -1.355 14.417 1.00 89.38 112 LEU A N 1
ATOM 833 C CA . LEU A 1 112 ? -12.639 -1.261 14.079 1.00 89.38 112 LEU A CA 1
ATOM 834 C C . LEU A 1 112 ? -12.257 -2.279 13.003 1.00 89.38 112 LEU A C 1
ATOM 836 O O . LEU A 1 112 ? -11.627 -1.927 12.009 1.00 89.38 112 LEU A O 1
ATOM 840 N N . MET A 1 113 ? -12.672 -3.536 13.168 1.00 87.31 113 MET A N 1
ATOM 841 C CA . MET A 1 113 ? -12.421 -4.586 12.183 1.00 87.31 113 MET A CA 1
ATOM 842 C C . MET A 1 113 ? -13.023 -4.236 10.816 1.00 87.31 113 MET A C 1
ATOM 844 O O . MET A 1 113 ? -12.372 -4.436 9.790 1.00 87.31 113 MET A O 1
ATOM 848 N N . GLU A 1 114 ? -14.241 -3.694 10.785 1.00 88.69 114 GLU A N 1
ATOM 849 C CA . GLU 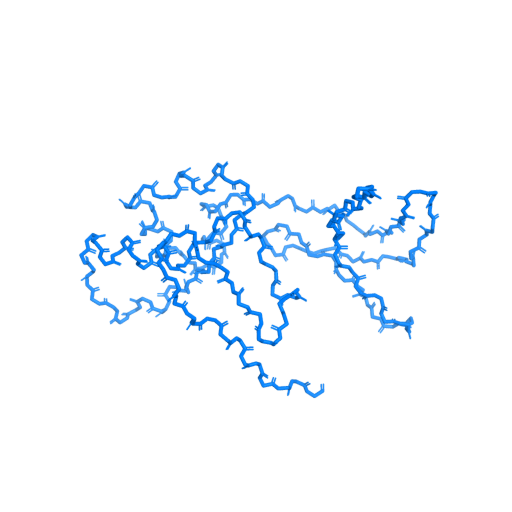A 1 114 ? -14.897 -3.283 9.542 1.00 88.69 114 GLU A CA 1
ATOM 850 C C . GLU A 1 114 ? -14.171 -2.107 8.874 1.00 88.69 114 GLU A C 1
ATOM 852 O O . GLU A 1 114 ? -13.862 -2.162 7.682 1.00 88.69 114 GLU A O 1
ATOM 857 N N . LEU A 1 115 ? -13.790 -1.086 9.649 1.00 89.50 115 LEU A N 1
ATOM 858 C CA . LEU A 1 115 ? -12.992 0.037 9.160 1.00 89.50 115 LEU A CA 1
ATOM 859 C C . LEU A 1 115 ? -11.688 -0.452 8.521 1.00 89.50 115 LEU A C 1
ATOM 861 O O . LEU A 1 115 ? -11.357 -0.061 7.400 1.00 89.50 115 LEU A O 1
ATOM 865 N N . LEU A 1 116 ? -10.950 -1.333 9.198 1.00 90.69 116 LEU A N 1
ATOM 866 C CA . LEU A 1 116 ? -9.677 -1.847 8.692 1.00 90.69 116 LEU A CA 1
ATOM 867 C C . LEU A 1 116 ? -9.851 -2.671 7.411 1.00 90.69 116 LEU A C 1
ATOM 869 O O . LEU A 1 116 ? -9.018 -2.573 6.506 1.00 90.69 116 LEU A O 1
ATOM 873 N N . ARG A 1 117 ? -10.945 -3.435 7.294 1.00 86.50 117 ARG A N 1
ATOM 874 C CA . ARG A 1 117 ? -11.284 -4.185 6.073 1.00 86.50 117 ARG A CA 1
ATOM 875 C C . ARG A 1 117 ? -11.594 -3.268 4.896 1.00 86.50 117 ARG A C 1
ATOM 877 O O . ARG A 1 117 ? -11.145 -3.552 3.790 1.00 86.50 117 ARG A O 1
ATOM 884 N N . GLN A 1 118 ? -12.292 -2.159 5.119 1.00 87.00 118 GLN A N 1
ATOM 885 C CA . GLN A 1 118 ? -12.597 -1.185 4.062 1.00 87.00 118 GLN A CA 1
ATOM 886 C C . GLN A 1 118 ? -11.345 -0.479 3.524 1.00 87.00 118 GLN A C 1
ATOM 888 O O . GLN A 1 118 ? -11.286 -0.126 2.346 1.00 87.00 118 GLN A O 1
ATOM 893 N N . HIS A 1 119 ? -10.330 -0.313 4.373 1.00 89.62 119 HIS A N 1
ATOM 894 C CA . HIS A 1 119 ? -9.073 0.361 4.040 1.00 89.62 119 HIS A CA 1
ATOM 895 C C . HIS A 1 119 ? -7.971 -0.598 3.564 1.00 89.62 119 HIS A C 1
ATOM 897 O O . HIS A 1 119 ? -6.887 -0.154 3.183 1.00 89.62 119 HIS A O 1
ATOM 903 N N . THR A 1 120 ? -8.231 -1.907 3.546 1.00 87.75 120 THR A N 1
ATOM 904 C CA . THR A 1 120 ? -7.237 -2.920 3.183 1.00 87.75 120 THR A CA 1
ATOM 905 C C . THR A 1 120 ? -7.727 -3.782 2.032 1.00 87.75 120 THR A C 1
ATOM 907 O O . THR A 1 120 ? -8.708 -4.516 2.139 1.00 87.75 120 THR A O 1
ATOM 910 N N . ARG A 1 121 ? -6.989 -3.755 0.925 1.00 79.00 121 ARG A N 1
ATOM 911 C CA . ARG A 1 121 ? -7.274 -4.548 -0.266 1.00 79.00 121 ARG A CA 1
ATOM 912 C C . ARG A 1 121 ? -6.215 -5.628 -0.465 1.00 79.00 121 ARG A C 1
ATOM 914 O O . ARG A 1 121 ? -5.020 -5.349 -0.480 1.00 79.00 121 ARG A O 1
ATOM 921 N N . ILE A 1 122 ? -6.678 -6.857 -0.671 1.00 80.69 122 ILE A N 1
ATOM 922 C CA . ILE A 1 122 ? -5.845 -8.040 -0.916 1.00 80.69 122 ILE A CA 1
ATOM 923 C C . ILE A 1 122 ? -5.898 -8.397 -2.411 1.00 80.69 122 ILE A C 1
ATOM 925 O O . ILE A 1 122 ? -6.918 -8.167 -3.067 1.00 80.69 122 ILE A O 1
ATOM 929 N N . ASP A 1 123 ? -4.793 -8.928 -2.940 1.00 79.81 123 ASP A N 1
ATOM 930 C CA . ASP A 1 123 ? -4.618 -9.394 -4.327 1.00 79.81 123 ASP A CA 1
ATOM 931 C C . ASP A 1 123 ? -4.848 -8.323 -5.407 1.00 79.81 123 ASP A C 1
ATOM 933 O O . ASP A 1 123 ? -5.187 -8.618 -6.555 1.00 79.81 123 ASP A O 1
ATOM 937 N N . PHE A 1 124 ? -4.667 -7.054 -5.052 1.00 78.62 124 PHE A N 1
ATOM 938 C CA . PHE A 1 124 ? -4.779 -5.936 -5.976 1.00 78.62 124 PHE A CA 1
ATOM 939 C C . PHE A 1 124 ? -3.807 -4.819 -5.572 1.00 78.62 124 PHE A C 1
ATOM 941 O O . PHE A 1 124 ? -4.135 -4.018 -4.696 1.00 78.62 124 PHE A O 1
ATOM 948 N N . PRO A 1 125 ? -2.609 -4.747 -6.183 1.00 81.50 125 PRO A N 1
ATOM 949 C CA . PRO A 1 125 ? -1.710 -3.612 -6.031 1.00 81.50 125 PRO A CA 1
ATOM 950 C C . PRO A 1 125 ? -2.198 -2.454 -6.917 1.00 81.50 125 PRO A C 1
ATOM 952 O O . PRO A 1 125 ? -1.898 -2.375 -8.109 1.00 81.50 125 PRO A O 1
ATOM 955 N N . ALA A 1 126 ? -2.991 -1.566 -6.329 1.00 79.31 126 ALA A N 1
ATOM 956 C CA . ALA A 1 126 ? -3.460 -0.330 -6.920 1.00 79.31 126 ALA A CA 1
ATOM 957 C C . ALA A 1 126 ? -2.348 0.721 -6.878 1.00 79.31 126 ALA A C 1
ATOM 959 O O . ALA A 1 126 ? -1.874 1.109 -5.811 1.00 79.31 126 ALA A O 1
ATOM 960 N N . TYR A 1 127 ? -1.985 1.253 -8.038 1.00 78.50 127 TYR A N 1
ATOM 961 C CA . TYR A 1 127 ? -1.154 2.447 -8.122 1.00 78.50 127 TYR A CA 1
ATOM 962 C C . TYR A 1 127 ? -2.013 3.582 -8.649 1.00 78.50 127 TYR A C 1
ATOM 964 O O . TYR A 1 127 ? -2.592 3.451 -9.722 1.00 78.50 127 TYR A O 1
ATOM 972 N N . THR A 1 128 ? -2.054 4.720 -7.954 1.00 76.75 128 THR A N 1
ATOM 973 C CA . THR A 1 128 ? -2.919 5.857 -8.322 1.00 76.75 128 THR A CA 1
ATOM 974 C C . THR A 1 128 ? -2.721 6.321 -9.765 1.00 76.75 128 THR A C 1
ATOM 976 O O . THR A 1 128 ? -3.661 6.768 -10.403 1.00 76.75 128 THR A O 1
ATOM 979 N N . ARG A 1 129 ? -1.511 6.174 -10.323 1.00 68.88 129 ARG A N 1
ATOM 980 C CA . ARG A 1 129 ? -1.231 6.520 -11.729 1.00 68.88 129 ARG A CA 1
ATOM 981 C C . ARG A 1 129 ? -1.872 5.588 -12.760 1.00 68.88 129 ARG A C 1
ATOM 983 O O . ARG A 1 129 ? -1.858 5.926 -13.940 1.00 68.88 129 ARG A O 1
ATOM 990 N N . LEU A 1 130 ? -2.323 4.415 -12.335 1.00 69.06 130 LEU A N 1
ATOM 991 C CA . LEU A 1 130 ? -2.997 3.420 -13.165 1.00 69.06 130 LEU A CA 1
ATOM 992 C C . LEU A 1 130 ? -4.512 3.440 -12.968 1.00 69.06 130 LEU A C 1
ATOM 994 O O . LEU 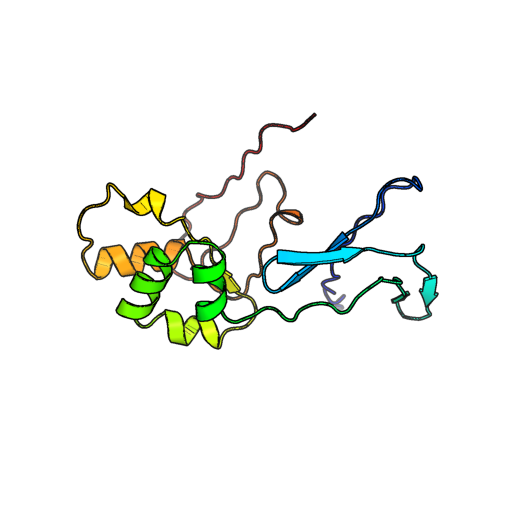A 1 130 ? -5.189 2.710 -13.676 1.00 69.06 130 LEU A O 1
ATOM 998 N N . LEU A 1 131 ? -5.010 4.234 -12.015 1.00 74.06 131 LEU A N 1
ATOM 999 C CA . LEU A 1 131 ? -6.437 4.404 -11.790 1.00 74.06 131 LEU A CA 1
ATOM 1000 C C . LEU A 1 131 ? -6.969 5.467 -12.750 1.00 74.06 131 LEU A C 1
ATOM 1002 O O . LEU A 1 131 ? -6.471 6.596 -12.780 1.00 74.06 131 LEU A O 1
ATOM 1006 N N . GLU A 1 132 ? -7.974 5.095 -13.529 1.00 76.31 132 GLU A N 1
ATOM 1007 C CA . GLU A 1 132 ? -8.711 5.978 -14.425 1.00 76.31 132 GLU A CA 1
ATOM 1008 C C . GLU A 1 132 ? -10.031 6.437 -13.776 1.00 76.31 132 GLU A C 1
ATOM 1010 O O . GLU A 1 132 ? -10.530 5.851 -12.811 1.00 76.31 132 GLU A O 1
ATOM 1015 N N . ASP A 1 133 ? -10.590 7.545 -14.273 1.00 69.38 133 ASP A N 1
ATOM 1016 C CA . ASP A 1 133 ? -11.888 8.046 -13.806 1.00 69.38 133 ASP A CA 1
ATOM 1017 C C . ASP A 1 133 ? -12.967 6.979 -14.032 1.00 69.38 133 ASP A C 1
ATOM 1019 O O . ASP A 1 133 ? -13.170 6.506 -15.150 1.00 69.38 133 ASP A O 1
ATOM 1023 N N . GLY A 1 134 ? -13.662 6.603 -12.958 1.00 72.38 134 GLY A N 1
ATOM 1024 C CA . GLY A 1 134 ? -14.680 5.553 -12.996 1.00 72.38 134 GLY A CA 1
ATOM 1025 C C . GLY A 1 134 ? -14.178 4.131 -12.735 1.00 72.38 134 GLY A C 1
ATOM 1026 O O . GLY A 1 134 ? -15.012 3.226 -12.733 1.00 72.38 134 GLY A O 1
ATOM 1027 N N . ASP A 1 135 ? -12.886 3.928 -12.460 1.00 67.12 135 ASP A N 1
ATOM 1028 C CA . ASP A 1 135 ? -12.389 2.632 -11.990 1.00 67.12 135 ASP A CA 1
ATOM 1029 C C . ASP A 1 135 ? -13.017 2.256 -10.645 1.00 67.12 135 ASP A C 1
ATOM 1031 O O . ASP A 1 135 ? -12.985 3.030 -9.686 1.00 67.12 135 ASP A O 1
ATOM 1035 N N . ILE A 1 136 ? -13.549 1.033 -10.575 1.00 67.56 136 ILE A N 1
ATOM 1036 C CA . ILE A 1 136 ? -14.118 0.445 -9.362 1.00 67.56 136 ILE A CA 1
ATOM 1037 C C . ILE A 1 136 ? -13.097 -0.533 -8.789 1.00 67.56 136 ILE A C 1
ATOM 1039 O O . ILE A 1 136 ? -12.713 -1.508 -9.441 1.00 67.56 136 ILE A O 1
ATOM 1043 N N . LEU A 1 137 ? -12.667 -0.291 -7.552 1.00 64.69 137 LEU A N 1
ATOM 1044 C CA . LEU A 1 137 ? -11.825 -1.228 -6.817 1.00 64.69 137 LEU A CA 1
ATOM 1045 C C . LEU A 1 137 ? -12.707 -2.359 -6.266 1.00 64.69 137 LEU A C 1
ATOM 1047 O O . LEU A 1 137 ? -13.583 -2.081 -5.448 1.00 64.69 137 LEU A O 1
ATOM 1051 N N . PRO A 1 138 ? -12.521 -3.628 -6.679 1.00 58.53 138 PRO A N 1
ATOM 1052 C CA . PRO A 1 138 ? -13.284 -4.729 -6.092 1.00 58.53 138 PRO A CA 1
ATOM 1053 C C . PRO A 1 138 ? -12.994 -4.828 -4.579 1.00 58.53 138 PRO A C 1
ATOM 1055 O O . PRO A 1 138 ? -11.883 -4.516 -4.157 1.00 58.53 138 PRO A O 1
ATOM 1058 N N . TYR A 1 139 ? -13.930 -5.319 -3.752 1.00 55.47 139 TYR A N 1
ATOM 1059 C CA . TYR A 1 139 ? -13.730 -5.634 -2.314 1.00 55.47 139 TYR A CA 1
ATOM 1060 C C . TYR A 1 139 ? -13.680 -7.156 -2.089 1.00 55.47 139 TYR A C 1
ATOM 1062 O O . TYR A 1 139 ? -14.360 -7.871 -2.824 1.00 55.47 139 TYR A O 1
ATOM 1070 N N . PRO A 1 140 ? -12.810 -7.711 -1.207 1.00 47.50 140 PRO A N 1
ATOM 1071 C CA . PRO A 1 140 ? -12.588 -9.156 -1.222 1.00 47.50 140 PRO A CA 1
ATOM 1072 C C . PRO A 1 140 ? -13.705 -9.951 -0.552 1.00 47.50 140 PRO A C 1
ATOM 1074 O O . PRO A 1 140 ? -13.796 -11.143 -0.816 1.00 47.50 140 PRO A O 1
ATOM 1077 N N . LEU A 1 141 ? -14.549 -9.356 0.297 1.00 43.41 141 LEU A N 1
ATOM 1078 C CA . LEU A 1 141 ? -15.587 -10.099 1.012 1.00 43.41 141 LEU A CA 1
ATOM 107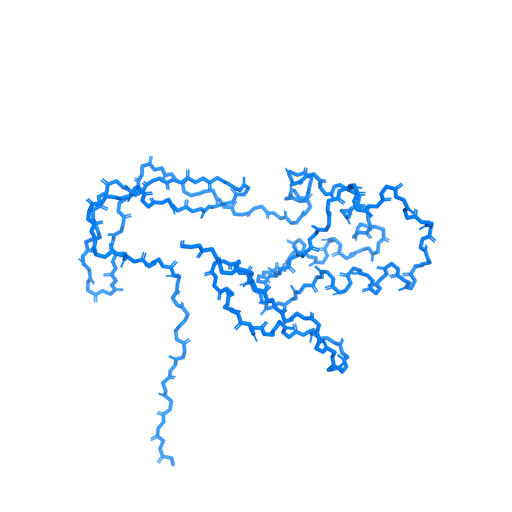9 C C . LEU A 1 141 ? -16.825 -9.236 1.300 1.00 43.41 141 LEU A C 1
ATOM 1081 O O . LEU A 1 141 ? -16.732 -8.172 1.902 1.00 43.41 141 LEU A O 1
ATOM 1085 N N . SER A 1 142 ? -17.975 -9.808 0.945 1.00 39.75 142 SER A N 1
ATOM 1086 C CA . SER A 1 142 ? -19.352 -9.318 1.095 1.00 39.75 142 SER A CA 1
ATOM 1087 C C . SER A 1 142 ? -19.819 -8.298 0.050 1.00 39.75 142 SER A C 1
ATOM 1089 O O . SER A 1 142 ? -19.035 -7.549 -0.519 1.00 39.75 142 SER A O 1
ATOM 1091 N N . GLY A 1 143 ? -21.101 -8.429 -0.295 1.00 41.22 143 GLY A N 1
ATOM 1092 C CA . GLY A 1 143 ? -21.718 -7.963 -1.529 1.00 41.22 143 GLY A CA 1
ATOM 1093 C C . GLY A 1 143 ? -21.463 -6.500 -1.865 1.00 41.22 143 GLY A C 1
ATOM 1094 O O . GLY A 1 143 ? -21.529 -5.633 -1.004 1.00 41.22 143 GLY A O 1
ATOM 1095 N N . GLU A 1 144 ? -21.195 -6.295 -3.154 1.00 40.09 144 GLU A N 1
ATOM 1096 C CA . GLU A 1 144 ? -21.513 -5.111 -3.953 1.00 40.09 144 GLU A CA 1
ATOM 1097 C C . GLU A 1 144 ? -21.887 -3.858 -3.145 1.00 40.09 144 GLU A C 1
ATOM 1099 O O . GLU A 1 144 ? -23.055 -3.578 -2.883 1.00 40.09 144 GLU A O 1
ATOM 1104 N N . LEU A 1 145 ? -20.866 -3.086 -2.774 1.00 38.44 145 LEU A N 1
ATOM 1105 C CA . LEU A 1 145 ? -21.019 -1.686 -2.405 1.00 38.44 145 LEU A CA 1
ATOM 1106 C C . LEU A 1 145 ? -20.053 -0.855 -3.254 1.00 38.44 145 LEU A C 1
ATOM 1108 O O . LEU A 1 145 ? -18.847 -0.803 -3.011 1.00 38.44 145 LEU A O 1
ATOM 1112 N N . ASP A 1 146 ? -20.635 -0.231 -4.278 1.00 46.69 146 ASP A N 1
ATOM 1113 C CA . ASP A 1 146 ? -20.053 0.799 -5.136 1.00 46.69 146 ASP A CA 1
ATOM 1114 C C . ASP A 1 146 ? -19.736 2.049 -4.307 1.00 46.69 146 ASP A C 1
ATOM 1116 O O . ASP A 1 146 ? -20.638 2.828 -3.995 1.00 46.69 146 ASP A O 1
ATOM 1120 N N . TRP A 1 147 ? -18.471 2.294 -3.956 1.00 37.97 147 TRP A N 1
ATOM 1121 C CA . TRP A 1 147 ? -18.130 3.578 -3.324 1.00 37.97 147 TRP A CA 1
ATOM 1122 C C . TRP A 1 147 ? -16.851 4.261 -3.804 1.00 37.97 147 TRP A C 1
ATOM 1124 O O . TRP A 1 147 ? -16.734 5.474 -3.629 1.00 37.97 147 TRP A O 1
ATOM 1134 N N . PHE A 1 148 ? -15.960 3.593 -4.539 1.00 45.62 148 PHE A N 1
ATOM 1135 C CA . PHE A 1 148 ? -14.929 4.314 -5.290 1.00 45.62 148 PHE A CA 1
ATOM 1136 C C . PHE A 1 148 ? -15.389 4.591 -6.714 1.00 45.62 148 PHE A C 1
ATOM 1138 O O . PHE A 1 148 ? -15.071 3.868 -7.647 1.00 45.62 148 PHE A O 1
ATOM 1145 N N . ARG A 1 149 ? -16.111 5.700 -6.887 1.00 41.31 149 ARG A N 1
ATOM 1146 C CA . ARG A 1 149 ? -16.147 6.405 -8.169 1.00 41.31 149 ARG A CA 1
ATOM 1147 C C . ARG A 1 149 ? -15.209 7.588 -8.030 1.00 41.31 149 ARG A C 1
ATOM 1149 O O . ARG A 1 149 ? -15.610 8.650 -7.559 1.00 41.31 149 ARG A O 1
ATOM 1156 N N . ALA A 1 150 ? -13.939 7.382 -8.359 1.00 42.81 150 ALA A N 1
ATOM 1157 C CA . ALA A 1 150 ? -12.948 8.443 -8.290 1.00 42.81 150 ALA A CA 1
ATOM 1158 C C . ALA A 1 150 ? -13.262 9.492 -9.370 1.00 42.81 150 ALA A C 1
ATOM 1160 O O . ALA A 1 150 ? -12.771 9.372 -10.482 1.00 42.81 150 ALA A O 1
ATOM 1161 N N . ARG A 1 151 ? -14.126 10.474 -9.059 1.00 37.81 151 ARG A N 1
ATOM 1162 C CA . ARG A 1 151 ? -14.402 11.633 -9.917 1.00 37.81 151 ARG A CA 1
ATOM 1163 C C . ARG A 1 151 ? -13.299 12.657 -9.706 1.00 37.81 151 ARG A C 1
ATOM 1165 O O . ARG A 1 151 ? -13.376 13.470 -8.784 1.00 37.81 151 ARG A O 1
ATOM 1172 N N . TRP A 1 152 ? -12.275 12.617 -10.547 1.00 38.12 152 TRP A N 1
ATOM 1173 C CA . TRP A 1 152 ? -11.183 13.583 -10.462 1.00 38.12 152 TRP A CA 1
ATOM 1174 C C . TRP A 1 152 ? -11.573 14.890 -11.168 1.00 38.12 152 TRP A C 1
ATOM 1176 O O . TRP A 1 152 ? -11.971 14.859 -12.339 1.00 38.12 152 TRP A O 1
ATOM 1186 N N . PRO A 1 153 ? -11.464 16.061 -10.504 1.00 34.34 153 PRO A N 1
ATOM 1187 C CA . PRO A 1 153 ? -11.551 17.330 -11.202 1.00 34.34 153 PRO A CA 1
ATOM 1188 C C . PRO A 1 153 ? -10.382 17.393 -12.181 1.00 34.34 153 PRO A C 1
ATOM 1190 O O . PRO A 1 153 ? -9.227 17.145 -11.840 1.00 34.34 153 PRO A O 1
ATOM 1193 N N . HIS A 1 154 ? -10.731 17.661 -13.426 1.00 38.12 154 HIS A N 1
ATOM 1194 C CA . HIS A 1 154 ? -9.842 17.730 -14.571 1.00 38.12 154 HIS A CA 1
ATOM 1195 C C . HIS A 1 154 ? -8.710 18.709 -14.235 1.00 38.12 154 HIS A C 1
ATOM 1197 O O . HIS A 1 154 ? -8.950 19.909 -14.094 1.00 38.12 154 HIS A O 1
ATOM 1203 N N . LEU A 1 155 ? -7.490 18.199 -14.052 1.00 30.61 155 LEU A N 1
ATOM 1204 C CA . LEU A 1 155 ? -6.306 19.051 -14.044 1.00 30.61 155 LEU A CA 1
ATOM 1205 C C . LEU A 1 155 ? -6.053 19.502 -15.498 1.00 30.61 155 LEU A C 1
ATOM 1207 O O . LEU A 1 155 ? -6.142 18.655 -16.392 1.00 30.61 155 LEU A O 1
ATOM 1211 N N . PRO A 1 156 ? -5.814 20.806 -15.731 1.00 39.19 156 PRO A N 1
ATOM 1212 C CA . PRO A 1 156 ? -5.701 21.402 -17.065 1.00 39.19 156 PRO A CA 1
ATOM 1213 C C . PRO A 1 156 ? -4.532 20.861 -17.900 1.00 39.19 156 PRO A C 1
ATOM 1215 O O . PRO A 1 156 ? -3.513 20.421 -17.315 1.00 39.19 156 PRO A O 1
#

Sequence (156 aa):
MPGSHTRAHPNYCREKRRFSSSAHCFSGLGSSVKATAANTPFDNGVIRPIDGVLTVPENVSSTLPFLGADTFRGFLNETGLLAELDIRASISVLSPDNSAFANTTSYTDAELMELLRQHTRIDFPAYTRLLEDGDILPYPLSGELDWFRARWPHLP